Protein AF-A0A7X7GV96-F1 (afdb_monomer_lite)

Structure (mmCIF, N/CA/C/O backbone):
data_AF-A0A7X7GV96-F1
#
_entry.id   AF-A0A7X7GV96-F1
#
loop_
_atom_site.group_PDB
_atom_site.id
_atom_site.type_symbol
_atom_site.label_atom_id
_atom_site.label_alt_id
_atom_site.label_comp_id
_atom_site.label_asym_id
_atom_site.label_entity_id
_atom_site.label_seq_id
_atom_site.pdbx_PDB_ins_code
_atom_site.Cartn_x
_atom_site.Cartn_y
_atom_site.Cartn_z
_atom_site.occupancy
_atom_site.B_iso_or_equiv
_atom_site.auth_seq_id
_atom_site.auth_comp_id
_atom_site.auth_asym_id
_atom_site.auth_atom_id
_atom_site.pdbx_PDB_model_num
ATOM 1 N N . MET A 1 1 ? 68.516 -44.951 -32.403 1.00 43.94 1 MET A N 1
ATOM 2 C CA . MET A 1 1 ? 67.933 -43.943 -31.501 1.00 43.94 1 MET A CA 1
ATOM 3 C C . MET A 1 1 ? 68.100 -42.611 -32.189 1.00 43.94 1 MET A C 1
ATOM 5 O O . MET A 1 1 ? 69.238 -42.215 -32.351 1.00 43.94 1 MET A O 1
ATOM 9 N N . GLU A 1 2 ? 67.023 -42.044 -32.721 1.00 43.66 2 GLU A N 1
ATOM 10 C CA . GLU A 1 2 ? 66.434 -40.768 -32.291 1.00 43.66 2 GLU A CA 1
ATOM 11 C C . GLU A 1 2 ? 64.956 -40.787 -32.751 1.00 43.66 2 GLU A C 1
ATOM 13 O O . GLU A 1 2 ? 64.658 -41.412 -33.774 1.00 43.66 2 GLU A O 1
ATOM 18 N N . PRO A 1 3 ? 64.014 -40.285 -31.934 1.00 48.50 3 PRO A N 1
ATOM 19 C CA . PRO A 1 3 ? 62.593 -40.615 -32.039 1.00 48.50 3 PRO A CA 1
ATOM 20 C C . PRO A 1 3 ? 61.821 -39.722 -33.021 1.00 48.50 3 PRO A C 1
ATOM 22 O O . PRO A 1 3 ? 61.954 -38.503 -33.029 1.00 48.50 3 PRO A O 1
ATOM 25 N N . THR A 1 4 ? 60.925 -40.345 -33.786 1.00 50.06 4 THR A N 1
ATOM 26 C CA . THR A 1 4 ? 59.770 -39.707 -34.429 1.00 50.06 4 THR A CA 1
ATOM 27 C C . THR A 1 4 ? 58.762 -39.279 -33.362 1.00 50.06 4 THR A C 1
ATOM 29 O O . THR A 1 4 ? 58.206 -40.157 -32.702 1.00 50.06 4 THR A O 1
ATOM 32 N N . SER A 1 5 ? 58.513 -37.980 -33.190 1.00 50.53 5 SER A N 1
ATOM 33 C CA . SER A 1 5 ? 57.277 -37.407 -32.618 1.00 50.53 5 SER A CA 1
ATOM 34 C C . SER A 1 5 ? 57.362 -35.881 -32.659 1.00 50.53 5 SER A C 1
ATOM 36 O O . SER A 1 5 ? 57.798 -35.252 -31.701 1.00 50.53 5 SER A O 1
ATOM 38 N N . GLU A 1 6 ? 56.945 -35.286 -33.774 1.00 45.34 6 GLU A N 1
ATOM 39 C CA . GLU A 1 6 ? 56.541 -33.880 -33.797 1.00 45.34 6 GLU A CA 1
ATOM 40 C C . GLU A 1 6 ? 55.043 -33.860 -33.482 1.00 45.34 6 GLU A C 1
ATOM 42 O O . GLU A 1 6 ? 54.183 -33.912 -34.358 1.00 45.34 6 GLU A O 1
ATOM 47 N N . ALA A 1 7 ? 54.754 -33.959 -32.187 1.00 51.06 7 ALA A N 1
ATOM 48 C CA . ALA A 1 7 ? 53.454 -33.668 -31.622 1.00 51.06 7 ALA A CA 1
ATOM 49 C C . ALA A 1 7 ? 53.544 -32.296 -30.956 1.00 51.06 7 ALA A C 1
ATOM 51 O O . ALA A 1 7 ? 54.552 -31.986 -30.321 1.00 51.06 7 ALA A O 1
ATOM 52 N N . ASP A 1 8 ? 52.442 -31.558 -31.052 1.00 50.34 8 ASP A N 1
ATOM 53 C CA . ASP A 1 8 ? 52.139 -30.369 -30.264 1.00 50.34 8 ASP A CA 1
ATOM 54 C C . ASP A 1 8 ? 52.749 -29.056 -30.778 1.00 50.34 8 ASP A C 1
ATOM 56 O O . ASP A 1 8 ? 53.913 -28.736 -30.536 1.00 50.34 8 ASP A O 1
ATOM 60 N N . ARG A 1 9 ? 51.916 -28.272 -31.474 1.00 50.41 9 ARG A N 1
ATOM 61 C CA . ARG A 1 9 ? 51.666 -26.875 -31.101 1.00 50.41 9 ARG A CA 1
ATOM 62 C C . ARG A 1 9 ? 50.417 -26.332 -31.790 1.00 50.41 9 ARG A C 1
ATOM 64 O O . ARG A 1 9 ? 50.342 -26.240 -33.012 1.00 50.41 9 ARG A O 1
ATOM 71 N N . ASP A 1 10 ? 49.463 -25.996 -30.930 1.00 44.97 10 ASP A N 1
ATOM 72 C CA . ASP A 1 10 ? 48.447 -24.965 -31.111 1.00 44.97 10 ASP A CA 1
ATOM 73 C C . ASP A 1 10 ? 47.360 -25.256 -32.153 1.00 44.97 10 ASP A C 1
ATOM 75 O O . ASP A 1 10 ? 47.249 -24.635 -33.211 1.00 44.97 10 ASP A O 1
ATOM 79 N N . GLN A 1 11 ? 46.457 -26.165 -31.767 1.00 50.03 11 GLN A N 1
ATOM 80 C CA . GLN A 1 11 ? 45.050 -26.008 -32.133 1.00 50.03 11 GLN A CA 1
ATOM 81 C C . GLN A 1 11 ? 44.627 -24.577 -31.758 1.00 50.03 11 GLN A C 1
ATOM 83 O O . GLN A 1 11 ? 44.867 -24.184 -30.613 1.00 50.03 11 GLN A O 1
ATOM 88 N N . PRO A 1 12 ? 44.006 -23.792 -32.660 1.00 46.38 12 PRO A N 1
ATOM 89 C CA . PRO A 1 12 ? 43.376 -22.550 -32.251 1.00 46.38 12 PRO A CA 1
ATOM 90 C C . PRO A 1 12 ? 42.339 -22.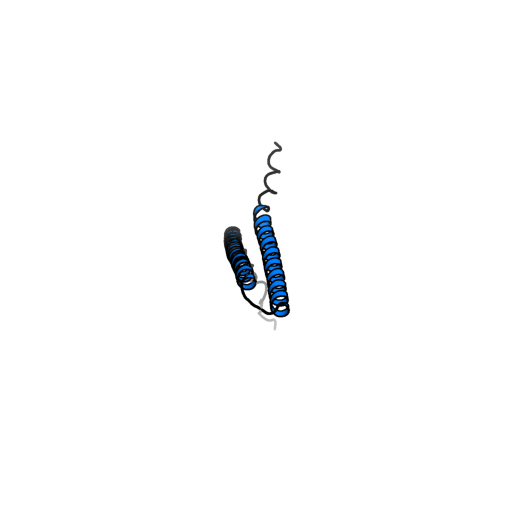932 -31.206 1.00 46.38 12 PRO A C 1
ATOM 92 O O . PRO A 1 12 ? 41.386 -23.660 -31.504 1.00 46.38 12 PRO A O 1
ATOM 95 N N . GLY A 1 13 ? 42.595 -22.513 -29.967 1.00 39.28 13 GLY A N 1
ATOM 96 C CA . GLY A 1 13 ? 41.642 -22.623 -28.890 1.00 39.28 13 GLY A CA 1
ATOM 97 C C . GLY A 1 13 ? 40.328 -22.091 -29.422 1.00 39.28 13 GLY A C 1
ATOM 98 O O . GLY A 1 13 ? 40.213 -20.919 -29.774 1.00 39.28 13 GLY A O 1
ATOM 99 N N . LEU A 1 14 ? 39.352 -22.987 -29.516 1.00 46.75 14 LEU A N 1
ATOM 100 C CA . LEU A 1 14 ? 37.965 -22.617 -29.375 1.00 46.75 14 LEU A CA 1
ATOM 101 C C . LEU A 1 14 ? 37.903 -21.983 -27.986 1.00 46.75 14 LEU A C 1
ATOM 103 O O . LEU A 1 14 ? 37.668 -22.672 -26.994 1.00 46.75 14 LEU A O 1
ATOM 107 N N . GLU A 1 15 ? 38.226 -20.691 -27.903 1.00 43.19 15 GLU A N 1
ATOM 108 C CA . GLU A 1 15 ? 37.700 -19.833 -26.863 1.00 43.19 15 GLU A CA 1
ATOM 109 C C . GLU A 1 15 ? 36.203 -19.974 -27.041 1.00 43.19 15 GLU A C 1
ATOM 111 O O . GLU A 1 15 ? 35.578 -19.375 -27.911 1.00 43.19 15 GLU A O 1
ATOM 116 N N . THR A 1 16 ? 35.674 -20.936 -26.291 1.00 45.88 16 THR A N 1
ATOM 117 C CA . THR A 1 16 ? 34.280 -21.049 -25.957 1.00 45.88 16 THR A CA 1
ATOM 118 C C . THR A 1 16 ? 33.874 -19.642 -25.595 1.00 45.88 16 THR A C 1
ATOM 120 O O . THR A 1 16 ? 34.243 -19.158 -24.522 1.00 45.88 16 THR A O 1
ATOM 123 N N . GLU A 1 17 ? 33.189 -18.981 -26.525 1.00 43.31 17 GLU A N 1
ATOM 124 C CA . GLU A 1 17 ? 32.313 -17.874 -26.225 1.00 43.31 17 GLU A CA 1
ATOM 125 C C . GLU A 1 17 ? 31.498 -18.376 -25.043 1.00 43.31 17 GLU A C 1
ATOM 127 O O . GLU A 1 17 ? 30.592 -19.199 -25.178 1.00 43.31 17 GLU A O 1
ATOM 132 N N . GLN A 1 18 ? 31.899 -17.977 -23.837 1.00 46.75 18 GLN A N 1
ATOM 133 C CA . GLN A 1 18 ? 30.952 -17.948 -22.754 1.00 46.75 18 GLN A CA 1
ATOM 134 C C . GLN A 1 18 ? 29.834 -17.087 -23.334 1.00 46.75 18 GLN A C 1
ATOM 136 O O . GLN A 1 18 ? 30.131 -15.959 -23.742 1.00 46.75 18 GLN A O 1
ATOM 141 N N . PRO A 1 19 ? 28.590 -17.581 -23.451 1.00 48.28 19 PRO A N 1
ATOM 142 C CA . PRO A 1 19 ? 27.483 -16.698 -23.719 1.00 48.28 19 PRO A CA 1
ATOM 143 C C . PRO A 1 19 ? 27.362 -15.846 -22.458 1.00 48.28 19 PRO A C 1
ATOM 145 O O . PRO A 1 19 ? 26.588 -16.139 -21.551 1.00 48.28 19 PRO A O 1
ATOM 148 N N . GLY A 1 20 ? 28.189 -14.802 -22.363 1.00 48.69 20 GLY A N 1
ATOM 149 C CA . GLY A 1 20 ? 27.795 -13.599 -21.679 1.00 48.69 20 GLY A CA 1
ATOM 150 C C . GLY A 1 20 ? 26.502 -13.257 -22.374 1.00 48.69 20 GLY A C 1
ATOM 151 O O . GLY A 1 20 ? 26.514 -12.939 -23.560 1.00 48.69 20 GLY A O 1
ATOM 152 N N . THR A 1 21 ? 25.393 -13.512 -21.694 1.00 58.28 21 THR A N 1
ATOM 153 C CA . THR A 1 21 ? 24.060 -13.180 -22.161 1.00 58.28 21 THR A CA 1
ATOM 154 C C . THR A 1 21 ? 24.082 -11.681 -22.411 1.00 58.28 21 THR A C 1
ATOM 156 O O . THR A 1 21 ? 23.879 -10.891 -21.492 1.00 58.28 21 THR A O 1
ATOM 159 N N . GLN A 1 22 ? 24.448 -11.284 -23.630 1.00 54.84 22 GLN A N 1
ATOM 160 C CA . GLN A 1 22 ? 24.291 -9.934 -24.123 1.00 54.84 22 GLN A CA 1
ATOM 161 C C . GLN A 1 22 ? 22.787 -9.792 -24.282 1.00 54.84 22 GLN A C 1
ATOM 163 O O . GLN A 1 22 ? 22.242 -10.073 -25.344 1.00 54.84 22 GLN A O 1
ATOM 168 N N . THR A 1 23 ? 22.109 -9.467 -23.180 1.00 58.59 23 THR A N 1
ATOM 169 C CA . THR A 1 23 ? 20.714 -9.046 -23.203 1.00 58.59 23 THR A CA 1
ATOM 170 C C . THR A 1 23 ? 20.622 -7.953 -24.243 1.00 58.59 23 THR A C 1
ATOM 172 O O . THR A 1 23 ? 21.265 -6.906 -24.120 1.00 58.59 23 THR A O 1
ATOM 175 N N . THR A 1 24 ? 19.893 -8.240 -25.313 1.00 71.44 24 THR A N 1
ATOM 176 C CA . THR A 1 24 ? 19.730 -7.289 -26.400 1.00 71.44 24 THR A CA 1
ATOM 177 C C . THR A 1 24 ? 18.995 -6.054 -25.871 1.00 71.44 24 THR A C 1
ATOM 179 O O . THR A 1 24 ? 18.206 -6.164 -24.928 1.00 71.44 24 THR A O 1
ATOM 182 N N . PRO A 1 25 ? 19.191 -4.865 -26.466 1.00 69.62 25 PRO A N 1
ATOM 183 C CA . PRO A 1 25 ? 18.443 -3.672 -26.071 1.00 69.62 25 PRO A CA 1
ATOM 184 C C . PRO A 1 25 ? 16.919 -3.894 -26.048 1.00 69.62 25 PRO A C 1
ATOM 186 O O . PRO A 1 25 ? 16.234 -3.335 -25.199 1.00 69.62 25 PRO A O 1
ATOM 189 N N . GLY A 1 26 ? 16.396 -4.760 -26.928 1.00 71.69 26 GLY A N 1
ATOM 190 C CA . GLY A 1 26 ? 14.982 -5.148 -26.948 1.00 71.69 26 GLY A CA 1
ATOM 191 C C . GLY A 1 26 ? 14.551 -6.010 -25.756 1.00 71.69 26 GLY A C 1
ATOM 192 O O . GLY A 1 26 ? 13.464 -5.804 -25.228 1.00 71.69 26 GLY A O 1
ATOM 193 N N . GLU A 1 27 ? 15.398 -6.929 -25.281 1.00 71.06 27 GLU A N 1
ATOM 194 C CA . GLU A 1 27 ? 15.128 -7.702 -24.058 1.00 71.06 27 GLU A CA 1
ATOM 195 C C . GLU A 1 27 ? 15.180 -6.821 -22.807 1.00 71.06 27 GLU A C 1
ATOM 197 O O . GLU A 1 27 ? 14.341 -6.964 -21.923 1.00 71.06 27 GLU A O 1
ATOM 202 N N . VAL A 1 28 ? 16.109 -5.861 -22.747 1.00 72.94 28 VAL A N 1
ATOM 203 C CA . VAL A 1 28 ? 16.175 -4.895 -21.636 1.00 72.94 28 VAL A CA 1
ATOM 204 C C . VAL A 1 28 ? 14.920 -4.017 -21.599 1.00 72.94 28 VAL A C 1
ATOM 206 O O . VAL A 1 28 ? 14.351 -3.809 -20.530 1.00 72.94 28 VAL A O 1
ATOM 209 N N . GLN A 1 29 ? 14.446 -3.550 -22.757 1.00 72.94 29 GLN A N 1
ATOM 210 C CA . GLN A 1 29 ? 13.210 -2.765 -22.866 1.00 72.94 29 GLN A CA 1
ATOM 211 C C . GLN A 1 29 ? 11.965 -3.576 -22.490 1.00 72.94 29 GLN A C 1
ATOM 213 O O . GLN A 1 29 ? 11.083 -3.051 -21.813 1.00 72.94 29 GLN A O 1
ATOM 218 N N . ALA A 1 30 ? 11.897 -4.849 -22.894 1.00 75.12 30 ALA A N 1
ATOM 219 C CA . ALA A 1 30 ? 10.796 -5.737 -22.528 1.00 75.12 30 ALA A CA 1
ATOM 220 C C . ALA A 1 30 ? 10.728 -5.939 -21.006 1.00 75.12 30 ALA A C 1
ATOM 222 O O . ALA A 1 30 ? 9.688 -5.682 -20.404 1.00 75.12 30 ALA A O 1
ATOM 223 N N . VAL A 1 31 ? 11.861 -6.269 -20.376 1.00 77.88 31 VAL A N 1
ATOM 224 C CA . VAL A 1 31 ? 11.949 -6.453 -18.919 1.00 77.88 31 VAL A CA 1
ATOM 225 C C . VAL A 1 31 ? 11.635 -5.155 -18.168 1.00 77.88 31 VAL A C 1
ATOM 227 O O . VAL A 1 31 ? 10.976 -5.182 -17.130 1.00 77.88 31 VAL A O 1
ATOM 230 N N . GLN A 1 32 ? 12.065 -4.000 -18.685 1.00 76.88 32 GLN A N 1
ATOM 231 C CA . GLN A 1 32 ? 11.739 -2.700 -18.094 1.00 76.88 32 GLN A CA 1
ATOM 232 C C . GLN A 1 32 ? 10.238 -2.382 -18.196 1.00 76.88 32 GLN A C 1
ATOM 234 O O . GLN A 1 32 ? 9.661 -1.865 -17.240 1.00 76.88 32 GLN A O 1
ATOM 239 N N . GLY A 1 33 ? 9.601 -2.715 -19.323 1.00 79.69 33 GLY A N 1
ATOM 240 C CA . GLY A 1 33 ? 8.153 -2.599 -19.505 1.00 79.69 33 GLY A CA 1
ATOM 241 C C . GLY A 1 33 ? 7.378 -3.484 -18.530 1.00 79.69 33 GLY A C 1
ATOM 242 O O . GLY A 1 33 ? 6.517 -2.988 -17.810 1.00 79.69 33 GLY A O 1
ATOM 243 N N . GLU A 1 34 ? 7.755 -4.758 -18.420 1.00 82.88 34 GLU A N 1
ATOM 244 C CA . GLU A 1 34 ? 7.147 -5.696 -17.469 1.00 82.88 34 GLU A CA 1
ATOM 245 C C . GLU A 1 34 ? 7.318 -5.234 -16.015 1.00 82.88 34 GLU A C 1
ATOM 247 O O . GLU A 1 34 ? 6.369 -5.275 -15.231 1.00 82.88 34 GLU A O 1
ATOM 252 N N . ALA A 1 35 ? 8.503 -4.738 -15.646 1.00 78.31 35 ALA A N 1
ATOM 253 C CA . ALA A 1 35 ? 8.751 -4.195 -14.311 1.00 78.31 35 ALA A CA 1
ATOM 254 C C . ALA A 1 35 ? 7.875 -2.967 -14.019 1.00 78.31 35 ALA A C 1
ATOM 256 O O . ALA A 1 35 ? 7.399 -2.788 -12.896 1.00 78.31 35 ALA A O 1
ATOM 257 N N . ARG A 1 36 ? 7.639 -2.119 -15.024 1.00 81.25 36 ARG A N 1
ATOM 258 C CA . ARG A 1 36 ? 6.768 -0.949 -14.899 1.00 81.25 36 ARG A CA 1
ATOM 259 C C . ARG A 1 36 ? 5.305 -1.341 -14.710 1.00 81.25 36 ARG A C 1
ATOM 261 O O . ARG A 1 36 ? 4.643 -0.766 -13.847 1.00 81.25 36 ARG A O 1
ATOM 268 N N . ASP A 1 37 ? 4.824 -2.312 -15.479 1.00 85.44 37 ASP A N 1
ATOM 269 C CA . ASP A 1 37 ? 3.457 -2.823 -15.362 1.00 85.44 37 ASP A CA 1
ATOM 270 C C . ASP A 1 37 ? 3.232 -3.440 -13.972 1.00 85.44 37 ASP A C 1
ATOM 272 O O . ASP A 1 37 ? 2.274 -3.093 -13.285 1.00 85.44 37 ASP A O 1
ATOM 276 N N . GLN A 1 38 ? 4.191 -4.234 -13.481 1.00 84.75 38 GLN A N 1
ATOM 277 C CA . GLN A 1 38 ? 4.153 -4.796 -12.125 1.00 84.75 38 GLN A CA 1
ATOM 278 C C . GLN A 1 38 ? 4.133 -3.723 -11.027 1.00 84.75 38 GLN A C 1
ATOM 280 O O . GLN A 1 38 ? 3.410 -3.860 -10.039 1.00 84.75 38 GLN A O 1
ATOM 285 N N . LEU A 1 39 ? 4.910 -2.644 -11.177 1.00 84.31 39 LEU A N 1
ATOM 286 C CA . LEU A 1 39 ? 4.889 -1.515 -10.240 1.00 84.31 39 LEU A CA 1
ATOM 287 C C . LEU A 1 39 ? 3.536 -0.791 -10.257 1.00 84.31 39 LEU A C 1
ATOM 289 O O . LEU A 1 39 ? 3.038 -0.380 -9.207 1.00 84.31 39 LEU A O 1
ATOM 293 N N . GLN A 1 40 ? 2.917 -0.652 -11.429 1.00 85.19 40 GLN A N 1
ATOM 294 C CA . GLN A 1 40 ? 1.602 -0.034 -11.563 1.00 85.19 40 GLN A CA 1
ATOM 295 C C . GLN A 1 40 ? 0.496 -0.897 -10.936 1.00 85.19 40 GLN A C 1
ATOM 297 O O . GLN A 1 40 ? -0.361 -0.361 -10.228 1.00 85.19 40 GLN A O 1
ATOM 302 N N . ASP A 1 41 ? 0.556 -2.216 -11.114 1.00 88.12 41 ASP A N 1
ATOM 303 C CA . ASP A 1 41 ? -0.345 -3.166 -10.456 1.00 88.12 41 ASP A CA 1
ATOM 304 C C . ASP A 1 41 ? -0.175 -3.130 -8.930 1.00 88.12 41 ASP A C 1
ATOM 306 O O . ASP A 1 41 ? -1.156 -3.044 -8.186 1.00 88.12 41 ASP A O 1
ATOM 310 N N . ALA A 1 42 ? 1.074 -3.107 -8.448 1.00 82.25 42 ALA A N 1
ATOM 311 C CA . ALA A 1 42 ? 1.379 -2.996 -7.024 1.00 82.25 42 ALA A CA 1
ATOM 312 C C . ALA A 1 42 ? 0.813 -1.705 -6.413 1.00 82.25 42 ALA A C 1
ATOM 314 O O . ALA A 1 42 ? 0.243 -1.741 -5.321 1.00 82.25 42 ALA A O 1
ATOM 315 N N . ARG A 1 43 ? 0.905 -0.576 -7.129 1.00 85.06 43 ARG A N 1
ATOM 316 C CA . ARG A 1 43 ? 0.280 0.694 -6.728 1.00 85.06 43 ARG A CA 1
ATOM 317 C C . ARG A 1 43 ? -1.244 0.582 -6.634 1.00 85.06 43 ARG A C 1
ATOM 319 O O . ARG A 1 43 ? -1.838 1.119 -5.698 1.00 85.06 43 ARG A O 1
ATOM 326 N N . GLY A 1 44 ? -1.878 -0.094 -7.593 1.00 86.00 44 GLY A N 1
ATOM 327 C CA . GLY A 1 44 ? -3.322 -0.348 -7.581 1.00 86.00 44 GLY A CA 1
ATOM 328 C C . GLY A 1 44 ? -3.749 -1.100 -6.321 1.00 86.00 44 GLY A C 1
ATOM 329 O O . GLY A 1 44 ? -4.546 -0.587 -5.535 1.00 86.00 44 GLY A O 1
ATOM 330 N N . ALA A 1 45 ? -3.111 -2.243 -6.066 1.00 86.06 45 ALA A N 1
ATOM 331 C CA . ALA A 1 45 ? -3.376 -3.068 -4.888 1.00 86.06 45 ALA A CA 1
ATOM 332 C C . ALA A 1 45 ? -3.129 -2.317 -3.564 1.00 86.06 45 ALA A C 1
ATOM 334 O O . ALA A 1 45 ? -3.893 -2.452 -2.608 1.00 86.06 45 ALA A O 1
ATOM 335 N N . LEU A 1 46 ? -2.088 -1.482 -3.502 1.00 85.50 46 LEU A N 1
ATOM 336 C CA . LEU A 1 46 ? -1.799 -0.634 -2.343 1.00 85.50 46 LEU A CA 1
ATOM 337 C C . LEU A 1 46 ? -2.903 0.398 -2.079 1.00 85.50 46 LEU A C 1
ATOM 339 O O . LEU A 1 46 ? -3.277 0.615 -0.927 1.00 85.50 46 LEU A O 1
ATOM 343 N N . ASN A 1 47 ? -3.444 1.025 -3.124 1.00 85.38 47 ASN A N 1
ATOM 344 C CA . ASN A 1 47 ? -4.559 1.965 -2.994 1.00 85.38 47 ASN A CA 1
ATOM 345 C C . ASN A 1 47 ? -5.857 1.290 -2.543 1.00 85.38 47 ASN A C 1
ATOM 347 O O . ASN A 1 47 ? -6.614 1.885 -1.775 1.00 85.38 47 ASN A O 1
ATOM 351 N N . GLU A 1 48 ? -6.121 0.072 -3.009 1.00 87.69 48 GLU A N 1
ATOM 352 C CA . GLU A 1 48 ? -7.255 -0.732 -2.542 1.00 87.69 48 GLU A CA 1
ATOM 353 C C . GLU A 1 48 ? -7.100 -1.069 -1.055 1.00 87.69 48 GLU A C 1
ATOM 355 O O . GLU A 1 48 ? -8.003 -0.798 -0.265 1.00 87.69 48 GLU A O 1
ATOM 360 N N . ALA A 1 49 ? -5.914 -1.522 -0.639 1.00 83.81 49 ALA A N 1
ATOM 361 C CA . ALA A 1 49 ?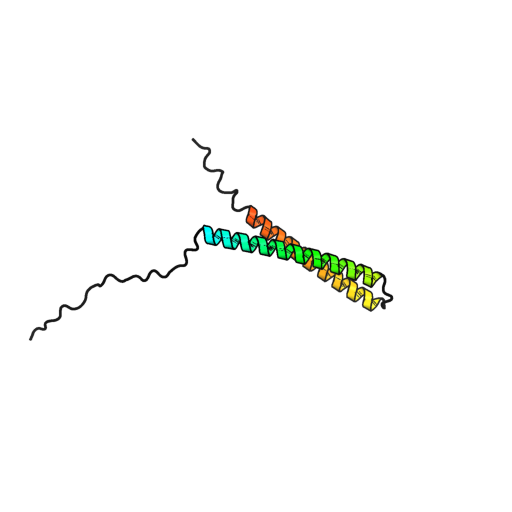 -5.627 -1.825 0.761 1.00 83.81 49 ALA A CA 1
ATOM 362 C C . ALA A 1 49 ? -5.794 -0.605 1.688 1.00 83.81 49 ALA A C 1
ATOM 364 O O . ALA A 1 49 ? -6.288 -0.738 2.807 1.00 83.81 49 ALA A O 1
ATOM 365 N N . VAL A 1 50 ? -5.415 0.599 1.239 1.00 86.56 50 VAL A N 1
ATOM 366 C CA . VAL A 1 50 ? -5.651 1.836 2.008 1.00 86.56 50 VAL A CA 1
ATOM 367 C C . VAL A 1 50 ? -7.150 2.105 2.175 1.00 86.56 50 VAL A C 1
ATOM 369 O O . VAL A 1 50 ? -7.583 2.412 3.284 1.00 86.56 50 VAL A O 1
ATOM 372 N N . GLN A 1 51 ? -7.948 1.947 1.114 1.00 86.31 51 GLN A N 1
ATOM 373 C CA . GLN A 1 51 ? -9.401 2.147 1.177 1.00 86.31 51 GLN A CA 1
ATOM 374 C C . GLN A 1 51 ? -10.083 1.144 2.112 1.00 86.31 51 GLN A C 1
ATOM 376 O O . GLN A 1 51 ? -10.933 1.537 2.912 1.00 86.31 51 GLN A O 1
ATOM 381 N N . GLU A 1 52 ? -9.687 -0.129 2.061 1.00 86.44 52 GLU A N 1
ATOM 382 C CA . GLU A 1 52 ? -10.208 -1.153 2.971 1.00 86.44 52 GLU A CA 1
ATOM 383 C C . GLU A 1 52 ? -9.871 -0.841 4.435 1.00 86.44 52 GLU A C 1
ATOM 385 O O . GLU A 1 52 ? -10.721 -0.996 5.314 1.00 86.44 52 GLU A O 1
ATOM 390 N N . LEU A 1 53 ? -8.662 -0.342 4.719 1.00 86.12 53 LEU A N 1
ATOM 391 C CA . LEU A 1 53 ? -8.282 0.067 6.076 1.00 86.12 53 LEU A CA 1
ATOM 392 C C . LEU A 1 53 ? -9.069 1.293 6.554 1.00 86.12 53 LEU A C 1
ATOM 394 O O . LEU A 1 53 ? -9.470 1.336 7.719 1.00 86.12 53 LEU A O 1
ATOM 398 N N . ASP A 1 54 ? -9.323 2.271 5.684 1.00 84.75 54 ASP A N 1
ATOM 399 C CA . ASP A 1 54 ? -10.177 3.418 6.011 1.00 84.75 54 ASP A CA 1
ATOM 400 C C . ASP A 1 54 ? -11.622 2.986 6.297 1.00 84.75 54 ASP A C 1
ATOM 402 O O . ASP A 1 54 ? -12.250 3.480 7.241 1.00 84.75 54 ASP A O 1
ATOM 406 N N . GLN A 1 55 ? -12.147 2.019 5.541 1.00 85.75 55 GLN A N 1
ATOM 407 C CA . GLN A 1 55 ? -13.457 1.438 5.819 1.00 85.75 55 GLN A CA 1
ATOM 408 C C . GLN A 1 55 ? -13.462 0.692 7.160 1.00 85.75 55 GLN A C 1
ATOM 410 O O . GLN A 1 55 ? -14.335 0.942 7.992 1.00 85.75 55 GLN A O 1
ATOM 415 N N . ALA A 1 56 ? -12.460 -0.149 7.426 1.00 82.94 56 ALA A N 1
ATOM 416 C CA . ALA A 1 56 ? -12.328 -0.857 8.698 1.00 82.94 56 ALA A CA 1
ATOM 417 C C . ALA A 1 56 ? -12.235 0.113 9.890 1.00 82.94 56 ALA A C 1
ATOM 419 O O . ALA A 1 56 ? -12.808 -0.145 10.951 1.00 82.94 56 ALA A O 1
ATOM 420 N N . ARG A 1 57 ? -11.574 1.269 9.721 1.00 82.75 57 ARG A N 1
ATOM 421 C CA . ARG A 1 57 ? -11.576 2.357 10.716 1.00 82.75 57 ARG A CA 1
ATOM 422 C C . ARG A 1 57 ? -12.971 2.913 10.963 1.00 82.75 57 ARG A C 1
ATOM 424 O O . ARG A 1 57 ? -13.364 3.079 12.119 1.00 82.75 57 ARG A O 1
ATOM 431 N N . GLN A 1 58 ? -13.724 3.200 9.904 1.00 82.81 58 GLN A N 1
ATOM 432 C CA . GLN A 1 58 ? -15.090 3.707 10.031 1.00 82.81 58 GLN A CA 1
ATOM 433 C C . GLN A 1 58 ? -16.011 2.687 10.705 1.00 82.81 58 GLN A C 1
ATOM 435 O O . GLN A 1 58 ? -16.798 3.059 11.577 1.00 82.81 58 GLN A O 1
ATOM 440 N N . GLU A 1 59 ? -15.895 1.407 10.365 1.00 82.06 59 GLU A N 1
ATOM 441 C CA . GLU A 1 59 ? -16.674 0.332 10.985 1.00 82.06 59 GLU A CA 1
ATOM 442 C C . GLU A 1 59 ? -16.322 0.159 12.467 1.00 82.06 59 GLU A C 1
ATOM 444 O O . GLU A 1 59 ? -17.214 0.113 13.319 1.00 82.06 59 GLU A O 1
ATOM 449 N N . LEU A 1 60 ? -15.028 0.167 12.806 1.00 81.81 60 LEU A N 1
ATOM 450 C CA . LEU A 1 60 ? -14.560 0.139 14.192 1.00 81.81 60 LEU A CA 1
ATOM 451 C C . LEU A 1 60 ? -15.079 1.340 14.991 1.00 81.81 60 LEU A C 1
ATOM 453 O O . LEU A 1 60 ? -15.422 1.201 16.165 1.00 81.81 60 LEU A O 1
ATOM 457 N N . SER A 1 61 ? -15.178 2.514 14.359 1.00 79.44 61 SER A N 1
ATOM 458 C CA . SER A 1 61 ? -15.661 3.726 15.023 1.00 79.44 61 SER A CA 1
ATOM 459 C C . SER A 1 61 ? -17.128 3.638 15.458 1.00 79.44 61 SER A C 1
ATOM 461 O O . SER A 1 61 ? -17.514 4.295 16.432 1.00 79.44 61 SER A O 1
ATOM 463 N N . GLN A 1 62 ? -17.906 2.799 14.765 1.00 82.06 62 GLN A N 1
ATOM 464 C CA . GLN A 1 62 ? -19.329 2.550 14.992 1.00 82.06 62 GLN A CA 1
ATOM 465 C C . GLN A 1 62 ? -19.595 1.341 15.905 1.00 82.06 62 GLN A C 1
ATOM 467 O O . GLN A 1 62 ? -20.710 1.178 16.400 1.00 82.06 62 GLN A O 1
ATOM 472 N N . GLN A 1 63 ? -18.593 0.494 16.153 1.00 79.06 63 GLN A N 1
ATOM 473 C CA . GLN A 1 63 ? -18.717 -0.674 17.023 1.00 79.06 63 GLN A CA 1
ATOM 474 C C . GLN A 1 63 ? -18.619 -0.290 18.514 1.00 79.06 63 GLN A C 1
ATOM 476 O O . GLN A 1 63 ? -17.748 0.495 18.903 1.00 79.06 63 GLN A O 1
ATOM 481 N N . PRO A 1 64 ? -19.447 -0.885 19.393 1.00 72.12 64 PRO A N 1
ATOM 482 C CA . PRO A 1 64 ? -19.307 -0.749 20.839 1.00 72.12 64 PRO A CA 1
ATOM 483 C C . PRO A 1 64 ? -18.172 -1.656 21.343 1.00 72.12 64 PRO A C 1
ATOM 485 O O . PRO A 1 64 ? -18.400 -2.686 21.973 1.00 72.12 64 PRO A O 1
ATOM 488 N N . VAL A 1 65 ? -16.931 -1.285 21.036 1.00 76.12 65 VAL A N 1
ATOM 489 C CA . VAL A 1 65 ? -15.720 -1.932 21.560 1.00 76.12 65 VAL A CA 1
ATOM 490 C C . VAL A 1 65 ? -15.220 -1.216 22.822 1.00 76.12 65 VAL A C 1
ATOM 492 O O . VAL A 1 65 ? -15.323 0.011 22.907 1.00 76.12 65 VAL A O 1
ATOM 495 N N . PRO A 1 66 ? -14.645 -1.943 23.803 1.00 78.88 66 PRO A N 1
ATOM 496 C CA . PRO A 1 66 ? -14.002 -1.326 24.961 1.00 78.88 66 PRO A CA 1
ATOM 497 C C . PRO A 1 66 ? -12.921 -0.332 24.513 1.00 78.88 66 PRO A C 1
ATOM 499 O O . PRO A 1 66 ? -12.154 -0.632 23.597 1.00 78.88 66 PRO A O 1
ATOM 502 N N . GLY A 1 67 ? -12.828 0.829 25.170 1.00 74.50 67 GLY A N 1
ATOM 503 C CA . GLY A 1 67 ? -11.951 1.930 24.743 1.00 74.50 67 GLY A CA 1
ATOM 504 C C . GLY A 1 67 ? -10.480 1.536 24.546 1.00 74.50 67 GLY A C 1
ATOM 505 O O . GLY A 1 67 ? -9.870 1.940 23.564 1.00 74.50 67 GLY A O 1
ATOM 506 N N . GLU A 1 68 ? -9.924 0.675 25.402 1.00 72.50 68 GLU A N 1
ATOM 507 C CA . GLU A 1 68 ? -8.545 0.174 25.256 1.00 72.50 68 GLU A CA 1
ATOM 508 C C . GLU A 1 68 ? -8.349 -0.770 24.066 1.00 72.50 68 GLU A C 1
ATOM 510 O O . GLU A 1 68 ? -7.281 -0.774 23.453 1.00 72.50 68 GLU A O 1
ATOM 515 N N . ALA A 1 69 ? -9.364 -1.565 23.718 1.00 74.81 69 ALA A N 1
ATOM 516 C CA . ALA A 1 69 ? -9.325 -2.405 22.524 1.00 74.81 69 ALA A CA 1
ATOM 517 C C . ALA A 1 69 ? -9.436 -1.539 21.263 1.00 74.81 69 ALA A C 1
ATOM 519 O O . ALA A 1 69 ? -8.703 -1.755 20.301 1.00 74.81 69 ALA A O 1
ATOM 520 N N . ARG A 1 70 ? -10.288 -0.507 21.301 1.00 79.44 70 ARG A N 1
ATOM 521 C CA . ARG A 1 70 ? -10.438 0.459 20.212 1.00 79.44 70 ARG A CA 1
ATOM 522 C C . ARG A 1 70 ? -9.137 1.212 19.935 1.00 79.44 70 ARG A C 1
ATOM 524 O O . ARG A 1 70 ? -8.664 1.162 18.806 1.00 79.44 70 ARG A O 1
ATOM 531 N N . SER A 1 71 ? -8.507 1.799 20.954 1.00 80.00 71 SER A N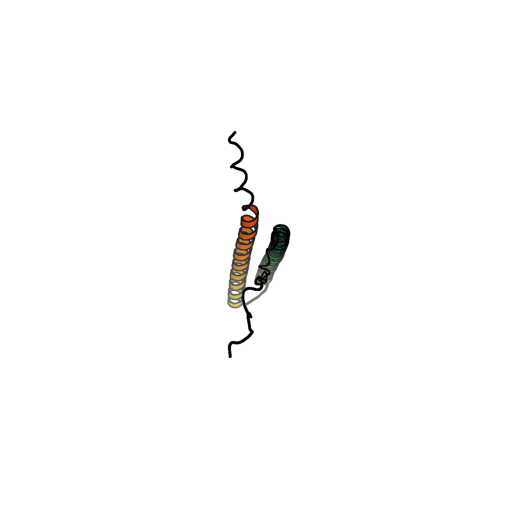 1
ATOM 532 C CA . SER A 1 71 ? -7.251 2.546 20.785 1.00 80.00 71 SER A CA 1
ATOM 533 C C . SER A 1 71 ? -6.111 1.683 20.236 1.00 80.00 71 SER A C 1
ATOM 535 O O . SER A 1 71 ? -5.323 2.142 19.412 1.00 80.00 71 SER A O 1
ATOM 537 N N . GLN A 1 72 ? -6.015 0.416 20.657 1.00 81.06 72 GLN A N 1
ATOM 538 C CA . GLN A 1 72 ? -5.007 -0.506 20.123 1.00 81.06 72 GLN A CA 1
ATOM 539 C C . GLN A 1 72 ? -5.235 -0.829 18.644 1.00 81.06 72 GLN A C 1
ATOM 541 O O . GLN A 1 72 ? -4.274 -0.906 17.877 1.00 81.06 72 GLN A O 1
ATOM 546 N N . VAL A 1 73 ? -6.488 -1.041 18.240 1.00 81.75 73 VAL A N 1
ATOM 547 C CA . VAL A 1 73 ? -6.821 -1.338 16.843 1.00 81.75 73 VAL A CA 1
ATOM 548 C C . VAL A 1 73 ? -6.663 -0.085 15.976 1.00 81.75 73 VAL A C 1
ATOM 550 O O . VAL A 1 73 ? -6.062 -0.173 14.908 1.00 81.75 73 VAL A O 1
ATOM 553 N N . GLU A 1 74 ? -7.089 1.091 16.449 1.00 83.50 74 GLU A N 1
ATOM 554 C CA . GLU A 1 74 ? -6.894 2.372 15.752 1.00 83.50 74 GLU A CA 1
ATOM 555 C C . GLU A 1 74 ? -5.410 2.683 15.517 1.00 83.50 74 GLU A C 1
ATOM 557 O O . GLU A 1 74 ? -5.058 3.093 14.410 1.00 83.50 74 GLU A O 1
ATOM 562 N N . GLY A 1 75 ? -4.545 2.424 16.506 1.00 83.56 75 GLY A N 1
ATOM 563 C CA . GLY A 1 75 ? -3.098 2.617 16.377 1.00 83.56 75 GLY A CA 1
ATOM 564 C C . GLY A 1 75 ? -2.442 1.661 15.375 1.00 83.56 75 GLY A C 1
ATOM 565 O O . GLY A 1 75 ? -1.597 2.077 14.586 1.00 83.56 75 GLY A O 1
ATOM 566 N N . LYS A 1 76 ? -2.868 0.390 15.341 1.00 84.88 76 LYS A N 1
ATOM 567 C CA . LYS A 1 76 ? -2.407 -0.570 14.321 1.00 84.88 76 LYS A CA 1
ATOM 568 C C . LYS A 1 76 ? -2.876 -0.184 12.917 1.00 84.88 76 LYS A C 1
ATOM 570 O O . LYS A 1 76 ? -2.116 -0.349 11.966 1.00 84.88 76 LYS A O 1
ATOM 575 N N . LEU A 1 77 ? -4.099 0.336 12.793 1.00 85.44 77 LEU A N 1
ATOM 576 C CA . LEU A 1 77 ? -4.645 0.843 11.532 1.00 85.44 77 LEU A CA 1
ATOM 577 C C . LEU A 1 77 ? -3.855 2.060 11.032 1.00 85.44 77 LEU A C 1
ATOM 579 O O . LEU A 1 77 ? -3.473 2.080 9.867 1.00 85.44 77 LEU A O 1
ATOM 583 N N . ASP A 1 78 ? -3.536 3.026 11.902 1.00 86.19 78 ASP A N 1
ATOM 584 C CA . ASP A 1 78 ? -2.687 4.173 11.534 1.00 86.19 78 ASP A CA 1
ATOM 585 C C . ASP A 1 78 ? -1.299 3.730 11.057 1.00 86.19 78 ASP A C 1
ATOM 587 O O . ASP A 1 78 ? -0.798 4.215 10.041 1.00 86.19 78 ASP A O 1
ATOM 591 N N . GLU A 1 79 ? -0.669 2.792 11.770 1.00 88.62 79 GLU A N 1
ATOM 592 C CA . GLU A 1 79 ? 0.646 2.278 11.385 1.00 88.62 79 GLU A CA 1
ATOM 593 C C . GLU A 1 79 ? 0.599 1.562 10.027 1.00 88.62 79 GLU A C 1
ATOM 595 O O . GLU A 1 79 ? 1.494 1.747 9.199 1.00 88.62 79 GLU A O 1
ATOM 600 N N . ALA A 1 80 ? -0.450 0.773 9.777 1.00 84.44 80 ALA A N 1
ATOM 601 C CA . ALA A 1 80 ? -0.656 0.097 8.502 1.00 84.44 80 ALA A CA 1
ATOM 602 C C . ALA A 1 80 ? -0.841 1.102 7.356 1.00 84.44 80 ALA A C 1
ATOM 604 O O . ALA A 1 80 ? -0.123 1.021 6.362 1.00 84.44 80 ALA A O 1
ATOM 605 N N . VAL A 1 81 ? -1.721 2.095 7.521 1.00 86.12 81 VAL A N 1
ATOM 606 C CA . VAL A 1 81 ? -1.942 3.153 6.520 1.00 86.12 81 VAL A CA 1
ATOM 607 C C . VAL A 1 81 ? -0.645 3.903 6.226 1.00 86.12 81 VAL A C 1
ATOM 609 O O . VAL A 1 81 ? -0.318 4.128 5.062 1.00 86.12 81 VAL A O 1
ATOM 612 N N . LYS A 1 82 ? 0.137 4.238 7.259 1.00 88.94 82 LYS A N 1
ATOM 613 C CA . LYS A 1 82 ? 1.427 4.912 7.083 1.00 88.94 82 LYS A CA 1
ATOM 614 C C . LYS A 1 82 ? 2.398 4.079 6.244 1.00 88.94 82 LYS A C 1
ATOM 616 O O . LYS A 1 82 ? 2.945 4.595 5.276 1.00 88.94 82 LYS A O 1
ATOM 621 N N . LYS A 1 83 ? 2.558 2.788 6.557 1.00 87.44 83 LYS A N 1
ATOM 622 C CA . LYS A 1 83 ? 3.433 1.881 5.791 1.00 87.44 83 LYS A CA 1
ATOM 623 C C . LYS A 1 83 ? 2.997 1.738 4.335 1.00 87.44 83 LYS A C 1
ATOM 625 O O . LYS A 1 83 ? 3.852 1.693 3.456 1.00 87.44 83 LYS A O 1
ATOM 630 N N . LEU A 1 84 ? 1.690 1.668 4.075 1.00 85.31 84 LEU A N 1
ATOM 631 C CA . LEU A 1 84 ? 1.167 1.609 2.709 1.00 85.31 84 LEU A CA 1
ATOM 632 C C . LEU A 1 84 ? 1.425 2.922 1.958 1.00 85.31 84 LEU A C 1
ATOM 634 O O . LEU A 1 84 ? 1.765 2.899 0.780 1.00 85.31 84 LEU A O 1
ATOM 638 N N . ARG A 1 85 ? 1.329 4.073 2.632 1.00 86.25 85 ARG A N 1
ATOM 639 C CA . ARG A 1 85 ? 1.681 5.369 2.037 1.00 86.25 85 ARG A CA 1
ATOM 640 C C . ARG A 1 85 ? 3.161 5.453 1.677 1.00 86.25 85 ARG A C 1
ATOM 642 O O . ARG A 1 85 ? 3.475 5.782 0.541 1.00 86.25 85 ARG A O 1
ATOM 649 N N . ASP A 1 86 ? 4.036 5.064 2.603 1.00 89.56 86 ASP A N 1
ATOM 650 C CA . ASP A 1 86 ? 5.484 5.019 2.373 1.00 89.56 86 ASP A CA 1
ATOM 651 C C . ASP A 1 86 ? 5.834 4.065 1.211 1.00 89.56 86 ASP A C 1
ATOM 653 O O . ASP A 1 86 ? 6.738 4.330 0.421 1.00 89.56 86 ASP A O 1
ATOM 657 N N . ALA A 1 87 ? 5.125 2.936 1.088 1.00 85.06 87 ALA A N 1
ATOM 658 C CA . ALA A 1 87 ? 5.303 2.005 -0.026 1.00 85.06 87 ALA A CA 1
ATOM 659 C C . ALA A 1 87 ? 4.829 2.599 -1.363 1.00 85.06 87 ALA A C 1
ATOM 661 O O . ALA A 1 87 ? 5.519 2.443 -2.368 1.00 85.06 87 ALA A O 1
ATOM 662 N N . ASN A 1 88 ? 3.698 3.310 -1.374 1.00 85.25 88 ASN A N 1
ATOM 663 C CA . ASN A 1 88 ? 3.217 4.026 -2.556 1.00 85.25 88 ASN A CA 1
ATOM 664 C C . ASN A 1 88 ? 4.203 5.106 -3.018 1.00 85.25 88 ASN A C 1
ATOM 666 O O . ASN A 1 88 ? 4.495 5.173 -4.207 1.00 85.25 88 ASN A O 1
ATOM 670 N N . GLU A 1 89 ? 4.758 5.901 -2.099 1.00 88.25 89 GLU A N 1
ATOM 671 C CA . GLU A 1 89 ? 5.757 6.928 -2.434 1.00 88.25 89 GLU A CA 1
ATOM 672 C C . GLU A 1 89 ? 6.998 6.318 -3.098 1.00 88.25 89 GLU A C 1
ATOM 674 O O . GLU A 1 89 ? 7.465 6.831 -4.110 1.00 88.25 89 GLU A O 1
ATOM 679 N N . LYS A 1 90 ? 7.480 5.172 -2.600 1.00 89.06 90 LYS A N 1
ATOM 680 C CA . LYS A 1 90 ? 8.606 4.447 -3.215 1.00 89.06 90 LYS A CA 1
ATOM 681 C C . LYS A 1 90 ? 8.285 3.903 -4.603 1.00 89.06 90 LYS A C 1
ATOM 683 O O . LYS A 1 90 ? 9.163 3.856 -5.458 1.00 89.06 90 LYS A O 1
ATOM 688 N N . ILE A 1 91 ? 7.049 3.459 -4.830 1.00 86.25 91 ILE A N 1
ATOM 689 C CA . ILE A 1 91 ? 6.614 3.011 -6.157 1.00 86.25 91 ILE A CA 1
ATOM 690 C C . ILE A 1 91 ? 6.515 4.204 -7.110 1.00 86.25 91 ILE A C 1
ATOM 692 O O . ILE A 1 91 ? 6.951 4.096 -8.253 1.00 86.25 91 ILE A O 1
ATOM 696 N N . ASP A 1 92 ? 5.988 5.343 -6.657 1.00 84.31 92 ASP A N 1
ATOM 697 C CA . ASP A 1 92 ? 5.944 6.573 -7.454 1.00 84.31 92 ASP A CA 1
ATOM 698 C C . ASP A 1 92 ? 7.360 7.075 -7.794 1.00 84.31 92 ASP A C 1
ATOM 700 O O . ASP A 1 92 ? 7.597 7.477 -8.933 1.00 84.31 92 ASP A O 1
ATOM 704 N N . GLU A 1 93 ? 8.310 6.991 -6.858 1.00 86.62 93 GLU A N 1
ATOM 705 C CA . GLU A 1 93 ? 9.729 7.282 -7.099 1.00 86.62 93 GLU A CA 1
ATOM 706 C C . GLU A 1 93 ? 10.318 6.332 -8.151 1.00 86.62 93 GLU A C 1
ATOM 708 O O . GLU A 1 93 ? 10.828 6.796 -9.167 1.00 86.62 93 GLU A O 1
ATOM 713 N N . ALA A 1 94 ? 10.136 5.016 -7.996 1.00 83.56 94 ALA A N 1
ATOM 714 C CA . ALA A 1 94 ? 10.620 4.023 -8.958 1.00 83.56 94 ALA A CA 1
ATOM 715 C C . ALA A 1 94 ? 10.014 4.206 -10.366 1.00 83.56 94 ALA A C 1
ATOM 717 O O . ALA A 1 94 ? 10.705 4.067 -11.376 1.00 83.56 94 ALA A O 1
ATOM 718 N N . LEU A 1 95 ? 8.725 4.551 -10.454 1.00 81.56 95 LEU A N 1
ATOM 719 C CA . LEU A 1 95 ? 8.052 4.862 -11.719 1.00 81.56 95 LEU A CA 1
ATOM 720 C C . LEU A 1 95 ? 8.523 6.199 -12.321 1.00 81.56 95 LEU A C 1
ATOM 722 O O . LEU A 1 95 ? 8.540 6.349 -13.547 1.00 81.56 95 LEU A O 1
ATOM 726 N N . GLY A 1 96 ? 8.882 7.171 -11.479 1.00 78.25 96 GLY A N 1
ATOM 727 C CA . GLY A 1 96 ? 9.434 8.467 -11.874 1.00 78.25 96 GLY A CA 1
ATOM 728 C C . GLY A 1 96 ? 10.860 8.357 -12.410 1.00 78.25 96 GLY A C 1
ATOM 729 O O . GLY A 1 96 ? 11.142 8.861 -13.497 1.00 78.25 96 GLY A O 1
ATOM 730 N N . GLU A 1 97 ? 11.726 7.618 -11.717 1.00 69.94 97 GLU A N 1
ATOM 731 C CA . GLU A 1 97 ? 13.109 7.366 -12.131 1.00 69.94 97 GLU A CA 1
ATOM 732 C C . GLU A 1 97 ? 13.180 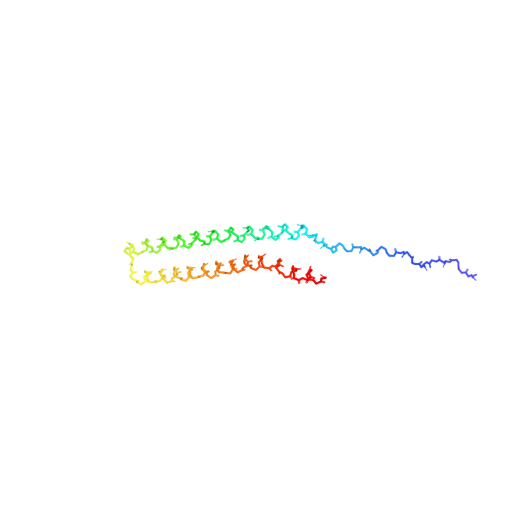6.622 -13.468 1.00 69.94 97 GLU A C 1
ATOM 734 O O . GLU A 1 97 ? 14.030 6.937 -14.297 1.00 69.94 97 GLU A O 1
ATOM 739 N N . GLN A 1 98 ? 12.247 5.703 -13.746 1.00 62.41 98 GLN A N 1
ATOM 740 C CA . GLN A 1 98 ? 12.158 5.039 -15.0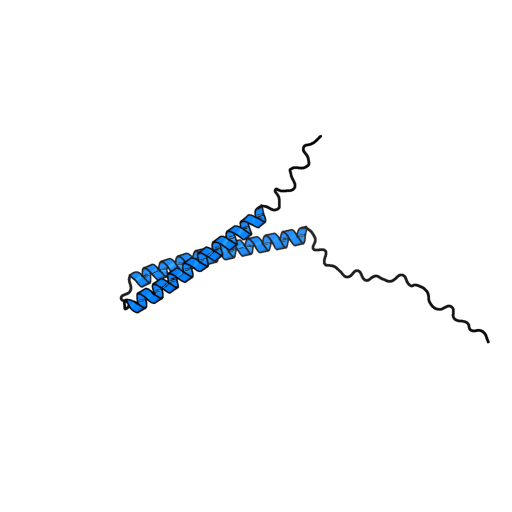52 1.00 62.41 98 GLN A CA 1
ATOM 741 C C . GLN A 1 98 ? 11.740 5.968 -16.205 1.00 62.41 98 GLN A C 1
ATOM 743 O O . GLN A 1 98 ? 11.943 5.610 -17.365 1.00 62.41 98 GLN A O 1
ATOM 748 N N . ARG A 1 99 ? 11.168 7.149 -15.929 1.00 56.69 99 ARG A N 1
ATOM 749 C CA . ARG A 1 99 ? 10.828 8.157 -16.952 1.00 56.69 99 ARG A CA 1
ATOM 750 C C . ARG A 1 99 ? 11.964 9.136 -17.252 1.00 56.69 99 ARG A C 1
ATOM 752 O O . ARG A 1 99 ? 11.913 9.804 -18.283 1.00 56.69 99 ARG A O 1
ATOM 759 N N . GLU A 1 100 ? 12.974 9.239 -16.391 1.00 54.84 100 GLU A N 1
ATOM 760 C CA . GLU A 1 100 ? 14.095 10.170 -16.569 1.00 54.84 100 GLU A CA 1
ATOM 761 C C . GLU A 1 100 ? 15.357 9.662 -17.311 1.00 54.84 100 GLU A C 1
ATOM 763 O O . GLU A 1 100 ? 16.201 10.517 -17.603 1.00 54.84 100 GLU A O 1
ATOM 768 N N . PRO A 1 101 ? 15.544 8.384 -17.720 1.00 52.50 101 PRO A N 1
ATOM 769 C CA . PRO A 1 101 ? 16.778 8.003 -18.408 1.00 52.50 101 PRO A CA 1
ATOM 770 C C . PRO A 1 101 ? 16.860 8.565 -19.840 1.00 52.50 101 PRO A C 1
ATOM 772 O O . PRO A 1 101 ? 17.957 8.730 -20.361 1.00 52.50 101 PRO A O 1
ATOM 775 N N . GLU A 1 102 ? 15.738 8.951 -20.461 1.00 50.62 102 GLU A N 1
ATOM 776 C CA . GLU A 1 102 ? 15.700 9.380 -21.873 1.00 50.62 102 GLU A CA 1
ATOM 777 C C . GLU A 1 102 ? 15.987 10.878 -22.107 1.00 50.62 102 GLU A C 1
ATOM 779 O O . GLU A 1 102 ? 16.163 11.312 -23.244 1.00 50.62 102 GLU A O 1
ATOM 784 N N . ARG A 1 103 ? 16.054 11.718 -21.061 1.00 52.72 103 ARG A N 1
ATOM 785 C CA . ARG A 1 103 ? 16.275 13.173 -21.233 1.00 52.72 103 ARG A CA 1
ATOM 786 C C . ARG A 1 103 ? 17.736 13.616 -21.230 1.00 52.72 103 ARG A C 1
ATOM 788 O O . ARG A 1 103 ? 17.990 14.800 -21.452 1.00 52.72 103 ARG A O 1
ATOM 795 N N . ARG A 1 104 ? 18.694 12.723 -20.969 1.00 50.78 104 ARG A N 1
ATOM 796 C CA . ARG A 1 104 ? 20.117 13.101 -20.896 1.00 50.78 104 ARG A CA 1
ATOM 797 C C . ARG A 1 104 ? 20.872 13.015 -22.223 1.00 50.78 104 ARG A C 1
ATOM 799 O O . ARG A 1 104 ? 21.952 13.589 -22.297 1.00 50.78 104 ARG A O 1
ATOM 806 N N . GLU A 1 105 ? 20.316 12.399 -23.266 1.00 54.28 105 GLU A N 1
ATOM 807 C CA . GLU A 1 105 ? 21.049 12.203 -24.532 1.00 54.28 105 GLU A CA 1
ATOM 808 C C . GLU A 1 105 ? 20.695 13.195 -25.658 1.00 54.28 105 GLU A C 1
ATOM 810 O O . GLU A 1 105 ? 21.447 13.311 -26.617 1.00 54.28 105 GLU A O 1
ATOM 815 N N . ASN A 1 106 ? 19.647 14.018 -25.527 1.00 52.12 106 ASN A N 1
ATOM 816 C CA . ASN A 1 106 ? 19.197 14.917 -26.610 1.00 52.12 106 ASN A CA 1
ATOM 817 C C . ASN A 1 106 ? 19.770 16.356 -26.583 1.00 52.12 106 ASN A C 1
ATOM 819 O O . ASN A 1 106 ? 19.165 17.257 -27.157 1.00 52.12 106 ASN A O 1
ATOM 823 N N . ILE A 1 107 ? 20.908 16.621 -25.922 1.00 57.31 107 ILE A N 1
ATOM 824 C CA . ILE A 1 107 ? 21.484 17.991 -25.817 1.00 57.31 107 ILE A CA 1
ATOM 825 C C . ILE A 1 107 ? 22.853 18.136 -26.527 1.00 57.31 107 ILE A C 1
ATOM 827 O O . ILE A 1 107 ? 23.478 19.187 -26.443 1.00 57.31 107 ILE A O 1
ATOM 831 N N . ILE A 1 108 ? 23.338 17.134 -27.274 1.00 57.75 108 ILE A N 1
ATOM 832 C CA . ILE A 1 108 ? 24.679 17.201 -27.915 1.00 57.75 108 ILE A CA 1
ATOM 833 C C . ILE A 1 108 ? 24.637 17.324 -29.455 1.00 57.75 108 ILE A C 1
ATOM 835 O O . ILE A 1 108 ? 25.682 17.312 -30.092 1.00 57.75 108 ILE A O 1
ATOM 839 N N . GLU A 1 109 ? 23.475 17.523 -30.087 1.00 52.44 109 GLU A N 1
ATOM 840 C CA . GLU A 1 109 ? 23.390 17.681 -31.558 1.00 52.44 109 GLU A CA 1
ATOM 841 C C . GLU A 1 109 ? 22.859 19.047 -32.028 1.00 52.44 109 GLU A C 1
ATOM 843 O O . GLU A 1 109 ? 22.281 19.163 -33.103 1.00 52.44 109 GLU A O 1
ATOM 848 N N . GLU A 1 110 ? 23.101 20.117 -31.267 1.00 52.41 110 GLU A N 1
ATOM 849 C CA . GLU A 1 110 ? 22.881 21.492 -31.749 1.00 52.41 110 GLU A CA 1
ATOM 850 C C . GLU A 1 110 ? 24.158 22.329 -31.578 1.00 52.41 110 GLU A C 1
ATOM 852 O O . GLU A 1 110 ? 24.232 23.310 -30.843 1.00 52.41 110 GLU A O 1
ATOM 857 N N . THR A 1 1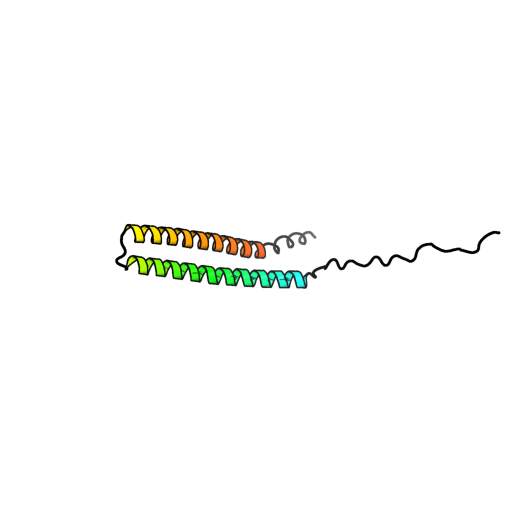11 ? 25.242 21.881 -32.212 1.00 52.22 111 THR A N 1
ATOM 858 C CA . THR A 1 111 ? 26.408 22.729 -32.502 1.00 52.22 111 THR A CA 1
ATOM 859 C C . THR A 1 111 ? 26.987 22.346 -33.862 1.00 52.22 111 THR A C 1
ATOM 861 O O . THR A 1 111 ? 27.962 21.607 -33.950 1.00 52.22 111 THR A O 1
ATOM 864 N N . PHE A 1 112 ? 26.367 22.854 -34.926 1.00 51.97 112 PHE A N 1
ATOM 865 C CA . PHE A 1 112 ? 27.007 23.061 -36.227 1.00 51.97 112 PHE A CA 1
ATOM 866 C C . PHE A 1 112 ? 26.531 24.381 -36.828 1.00 51.97 112 PHE A C 1
ATOM 868 O O . PHE A 1 112 ? 25.306 24.630 -36.805 1.00 51.97 112 PHE A O 1
#

Foldseek 3Di:
DDDDDPDDDDDPPPPPPPCPVPCDPVNVVVVLVVVLVVLVVLLVVLVVVLVVLVVVLVVLVVDPDDPVVSVVSVVVSVVSNVVSVVSNVVSVVVNVVSVPPPPPPPPPPPDD

Sequence (112 aa):
MEPTSEADRDQPGLETEQPGTQTTPGEVQAVQGEARDQLQDARGALNEAVQELDQARQELSQQPVPGEARSQVEGKLDEAVKKLRDANEKIDEALGEQREPERRENIIEETF

Radius of gyration: 30.44 Å; chains: 1; bounding box: 87×67×62 Å

pLDDT: mean 71.34, std 15.76, range [39.28, 89.56]

Secondary structure (DSSP, 8-state):
------------------------HHHHHHHHHHHHHHHHHHHHHHHHHHHHHHHHHHHHHHS---HHHHHHHHHHHHHHHHHHHHHHHHHHHHHHHTTSGGGSSTTSS---